Protein AF-D1AH88-F1 (afdb_monomer)

Structure (mmCIF, N/CA/C/O backbone):
data_AF-D1AH88-F1
#
_entry.id   AF-D1AH88-F1
#
loop_
_atom_site.group_PDB
_atom_site.id
_atom_site.type_symbol
_atom_site.label_atom_id
_atom_site.label_alt_id
_atom_site.label_comp_id
_atom_site.label_asym_id
_atom_site.label_entity_id
_atom_site.label_seq_id
_atom_site.pdbx_PDB_ins_code
_atom_site.Cartn_x
_atom_site.Cartn_y
_atom_site.Cartn_z
_atom_site.occupancy
_atom_site.B_iso_or_equiv
_atom_site.auth_seq_id
_atom_site.auth_comp_id
_atom_site.auth_asym_id
_atom_site.auth_atom_id
_atom_site.pdbx_PDB_model_num
ATOM 1 N N . MET A 1 1 ? 47.457 32.707 -20.378 1.00 56.56 1 MET A N 1
ATOM 2 C CA . MET A 1 1 ? 46.689 32.452 -19.133 1.00 56.56 1 MET A CA 1
ATOM 3 C C . MET A 1 1 ? 45.216 32.058 -19.358 1.00 56.56 1 MET A C 1
ATOM 5 O O . MET A 1 1 ? 44.507 31.865 -18.387 1.00 56.56 1 MET A O 1
ATOM 9 N N . ILE A 1 2 ? 44.752 31.847 -20.600 1.00 52.00 2 ILE A N 1
ATOM 10 C CA . ILE A 1 2 ? 43.319 31.635 -20.918 1.00 52.00 2 ILE A CA 1
ATOM 11 C C . ILE A 1 2 ? 42.890 30.149 -20.906 1.00 52.00 2 ILE A C 1
ATOM 13 O O . ILE A 1 2 ? 41.718 29.838 -20.728 1.00 52.00 2 ILE A O 1
ATOM 17 N N . LYS A 1 3 ? 43.829 29.196 -21.003 1.00 45.50 3 LYS A N 1
ATOM 18 C CA . LYS A 1 3 ? 43.497 27.759 -21.105 1.00 45.50 3 LYS A CA 1
ATOM 19 C C . LYS A 1 3 ? 43.036 27.104 -19.790 1.00 45.50 3 LYS A C 1
ATOM 21 O O . LYS A 1 3 ? 42.383 26.072 -19.842 1.00 45.50 3 LYS A O 1
ATOM 26 N N . LYS A 1 4 ? 43.324 27.700 -18.623 1.00 46.66 4 LYS A N 1
ATOM 27 C CA . LYS A 1 4 ? 42.855 27.184 -17.318 1.00 46.66 4 LYS A CA 1
ATOM 28 C C . LYS A 1 4 ? 41.434 27.645 -16.953 1.00 46.66 4 LYS A C 1
ATOM 30 O O . LYS A 1 4 ? 40.809 27.025 -16.103 1.00 46.66 4 LYS A O 1
ATOM 35 N N . LEU A 1 5 ? 40.910 28.686 -17.610 1.00 43.09 5 LEU A N 1
ATOM 36 C CA . LEU A 1 5 ? 39.592 29.259 -17.305 1.00 43.09 5 LEU A CA 1
ATOM 37 C C . LEU A 1 5 ? 38.434 28.437 -17.906 1.00 43.09 5 LEU A C 1
ATOM 39 O O . LEU A 1 5 ? 37.356 28.370 -17.329 1.00 43.09 5 LEU A O 1
ATOM 43 N N . LEU A 1 6 ? 38.677 27.743 -19.023 1.00 48.12 6 LEU A N 1
ATOM 44 C CA . LEU A 1 6 ? 37.662 26.926 -19.704 1.00 48.12 6 LEU A CA 1
ATOM 45 C C . LEU A 1 6 ? 37.353 25.604 -18.980 1.00 48.12 6 LEU A C 1
ATOM 47 O O . LEU A 1 6 ? 36.254 25.079 -19.114 1.00 48.12 6 LEU A O 1
ATOM 51 N N . ILE A 1 7 ? 38.284 25.094 -18.167 1.00 52.94 7 ILE A N 1
ATOM 52 C CA . ILE A 1 7 ? 38.078 23.859 -17.391 1.00 52.94 7 ILE A CA 1
ATOM 53 C C . ILE A 1 7 ? 37.187 24.126 -16.160 1.00 52.94 7 ILE A C 1
ATOM 55 O O . ILE A 1 7 ? 36.458 23.239 -15.727 1.00 52.94 7 ILE A O 1
ATOM 59 N N . LEU A 1 8 ? 37.165 25.361 -15.641 1.00 46.19 8 LEU A N 1
ATOM 60 C CA . LEU A 1 8 ? 36.336 25.734 -14.487 1.0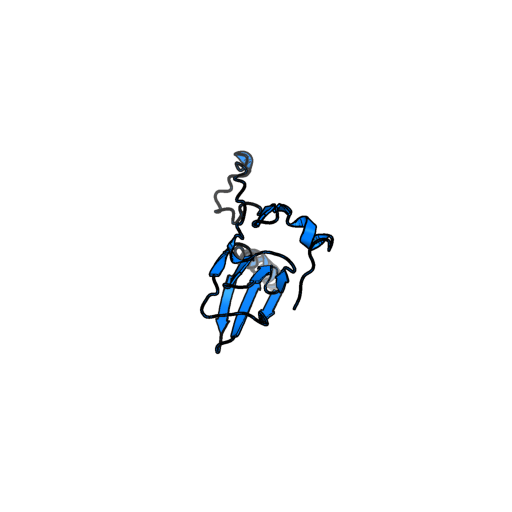0 46.19 8 LEU A CA 1
ATOM 61 C C . LEU A 1 8 ? 34.874 26.032 -14.877 1.00 46.19 8 LEU A C 1
ATOM 63 O O . LEU A 1 8 ? 33.961 25.742 -14.110 1.00 46.19 8 LEU A O 1
ATOM 67 N N . ALA A 1 9 ? 34.639 26.547 -16.090 1.00 47.88 9 ALA A N 1
ATOM 68 C CA . ALA A 1 9 ? 33.291 26.813 -16.604 1.00 47.88 9 ALA A CA 1
ATOM 69 C C . ALA A 1 9 ? 32.520 25.529 -16.972 1.00 47.88 9 ALA A C 1
ATOM 71 O O . ALA A 1 9 ? 31.297 25.490 -16.853 1.00 47.88 9 ALA A O 1
ATOM 72 N N . GLY A 1 10 ? 33.225 24.457 -17.358 1.00 46.75 10 GLY A N 1
ATOM 73 C CA . GLY A 1 10 ? 32.610 23.159 -17.665 1.00 46.75 10 GLY A CA 1
ATOM 74 C C . GLY A 1 10 ? 32.004 22.449 -16.447 1.00 46.75 10 GLY A C 1
ATOM 75 O O . GLY A 1 10 ? 31.021 21.729 -16.591 1.00 46.75 10 GLY A O 1
ATOM 76 N N . LEU A 1 11 ? 32.529 22.696 -15.241 1.00 49.88 11 LEU A N 1
ATOM 77 C CA . LEU A 1 11 ? 32.015 22.117 -13.990 1.00 49.88 11 LEU A CA 1
ATOM 78 C C . LEU A 1 11 ? 30.766 22.833 -13.447 1.00 49.88 11 LEU A C 1
ATOM 80 O O . LEU A 1 11 ? 30.032 22.251 -12.654 1.00 49.88 11 LEU A O 1
ATOM 84 N N . PHE A 1 12 ? 30.484 24.062 -13.892 1.00 50.28 12 PHE A N 1
ATOM 85 C CA . PHE A 1 12 ? 29.318 24.826 -13.431 1.00 50.28 12 PHE A CA 1
ATOM 86 C C . PHE A 1 12 ? 28.030 24.471 -14.197 1.00 50.28 12 PHE A C 1
ATOM 88 O O . PHE A 1 12 ? 26.930 24.604 -13.664 1.00 50.28 12 PHE A O 1
ATOM 95 N N . ILE A 1 13 ? 28.152 23.957 -15.429 1.00 51.09 13 ILE A N 1
ATOM 96 C CA . ILE A 1 13 ? 27.003 23.574 -16.272 1.00 51.09 13 ILE A CA 1
ATOM 97 C C . ILE A 1 13 ? 26.365 22.259 -15.791 1.00 51.09 13 ILE A C 1
ATOM 99 O O . ILE A 1 13 ? 25.149 22.096 -15.875 1.00 51.09 13 ILE A O 1
ATOM 103 N N . VAL A 1 14 ? 27.147 21.354 -15.191 1.00 49.47 14 VAL A N 1
ATOM 104 C CA . VAL A 1 14 ? 26.627 20.090 -14.630 1.00 49.47 14 VAL A CA 1
ATOM 105 C C . VAL A 1 14 ? 25.765 20.332 -13.378 1.00 49.47 14 VAL A C 1
ATOM 107 O O . VAL A 1 14 ? 24.912 19.515 -13.045 1.00 49.47 14 VAL A O 1
ATOM 110 N N . PHE A 1 15 ? 25.914 21.486 -12.720 1.00 47.47 15 PHE A N 1
ATOM 111 C CA . PHE A 1 15 ? 25.147 21.837 -11.520 1.00 47.47 15 PHE A CA 1
ATOM 112 C C . PHE A 1 15 ? 23.769 22.450 -11.822 1.00 47.47 15 PHE A C 1
ATOM 114 O O . PHE A 1 15 ? 22.897 22.440 -10.961 1.00 47.47 15 PHE A O 1
ATOM 121 N N . GLN A 1 16 ? 23.550 22.974 -13.033 1.00 49.25 16 GLN A N 1
ATOM 122 C CA . GLN A 1 16 ? 22.286 23.628 -13.411 1.00 49.25 16 GLN A CA 1
ATOM 123 C C . GLN A 1 16 ? 21.306 22.686 -14.130 1.00 49.25 16 GLN A C 1
ATOM 125 O O . GLN A 1 16 ? 20.110 22.952 -14.144 1.00 49.25 16 GLN A O 1
ATOM 130 N N . PHE A 1 17 ? 21.781 21.558 -14.669 1.00 45.53 17 PHE A N 1
ATOM 131 C CA . PHE A 1 17 ? 20.926 20.536 -15.296 1.00 45.53 17 PHE A CA 1
ATOM 132 C C . PHE A 1 17 ? 20.773 19.253 -14.462 1.00 45.53 17 PHE A C 1
ATOM 134 O O . PHE A 1 17 ? 20.024 18.361 -14.848 1.00 45.53 17 PHE A O 1
ATOM 141 N N . GLY A 1 18 ? 21.425 19.166 -13.294 1.00 48.03 18 GLY A N 1
ATOM 142 C CA . GLY A 1 18 ? 21.229 18.071 -12.333 1.00 48.03 18 GLY A CA 1
ATOM 143 C C . GLY A 1 18 ? 19.905 18.141 -11.560 1.00 48.03 18 GLY A C 1
ATOM 144 O O . GLY A 1 18 ? 19.496 17.158 -10.951 1.00 48.03 18 GLY A O 1
ATOM 145 N N . TYR A 1 19 ? 19.198 19.272 -11.620 1.00 47.75 19 TYR A N 1
ATOM 146 C CA . TYR A 1 19 ? 17.872 19.449 -11.017 1.00 47.75 19 TYR A CA 1
ATOM 147 C C . TYR A 1 19 ? 16.749 19.171 -12.023 1.00 47.75 19 TYR A C 1
ATOM 149 O O . TYR A 1 19 ? 15.768 19.899 -12.115 1.00 47.75 19 TYR A O 1
ATOM 157 N N . SER A 1 20 ? 16.897 18.106 -12.803 1.00 52.00 20 SER A N 1
ATOM 158 C CA . SER A 1 20 ? 15.812 17.514 -13.579 1.00 52.00 20 SER A CA 1
ATOM 159 C C . SER A 1 20 ? 15.600 16.105 -13.047 1.00 52.00 20 SER A C 1
ATOM 161 O O . SER A 1 20 ? 16.352 15.208 -13.409 1.00 52.00 20 SER A O 1
ATOM 163 N N . LEU A 1 21 ? 14.617 15.962 -12.160 1.00 45.38 21 LEU A N 1
ATOM 164 C CA . LEU A 1 21 ? 13.824 14.766 -11.831 1.00 45.38 21 LEU A CA 1
ATOM 165 C C . LEU A 1 21 ? 12.905 15.211 -10.679 1.00 45.38 21 LEU A C 1
ATOM 167 O O . LEU A 1 21 ? 13.113 14.906 -9.511 1.00 45.38 21 LEU A O 1
ATOM 171 N N . SER A 1 22 ? 12.025 16.185 -10.927 1.00 49.34 22 SER A N 1
ATOM 172 C CA . SER A 1 22 ? 10.604 15.886 -11.146 1.00 49.34 22 SER A CA 1
ATOM 173 C C . SER A 1 22 ? 10.180 14.665 -10.330 1.00 49.34 22 SER A C 1
ATOM 175 O O . SER A 1 22 ? 10.401 13.535 -10.754 1.00 49.34 22 SER A O 1
ATOM 177 N N . CYS A 1 23 ? 9.658 14.912 -9.134 1.00 53.69 23 CYS A N 1
ATOM 178 C CA . CYS A 1 23 ? 8.725 14.055 -8.412 1.00 53.69 23 CYS A CA 1
ATOM 179 C C . CYS A 1 23 ? 8.546 12.667 -9.037 1.00 53.69 23 CYS A C 1
ATOM 181 O O . CYS A 1 23 ? 7.759 12.506 -9.970 1.00 53.69 23 CYS A O 1
ATOM 183 N N . ILE A 1 24 ? 9.311 11.678 -8.573 1.00 57.97 24 ILE A N 1
ATOM 184 C CA . ILE A 1 24 ? 9.124 10.309 -9.046 1.00 57.97 24 ILE A CA 1
ATOM 185 C C . ILE A 1 24 ? 7.797 9.843 -8.450 1.00 57.97 24 ILE A C 1
ATOM 187 O O . ILE A 1 24 ? 7.743 9.402 -7.301 1.00 57.97 24 ILE A O 1
ATOM 191 N N . ALA A 1 25 ? 6.718 10.020 -9.213 1.00 70.06 25 ALA A N 1
ATOM 192 C CA . ALA A 1 25 ? 5.425 9.453 -8.889 1.00 70.06 25 ALA A CA 1
ATOM 193 C C . ALA A 1 25 ? 5.610 7.945 -8.722 1.00 70.06 25 ALA A C 1
ATOM 195 O O . ALA A 1 25 ? 6.321 7.300 -9.497 1.00 70.06 25 ALA A O 1
ATOM 196 N N . SER A 1 26 ? 5.022 7.409 -7.661 1.00 84.44 26 SER A N 1
ATOM 197 C CA . SER A 1 26 ? 4.986 5.969 -7.456 1.00 84.44 26 SER A CA 1
ATOM 198 C C . SER A 1 26 ? 3.841 5.413 -8.289 1.00 84.44 26 SER A C 1
ATOM 200 O O . SER A 1 26 ? 2.756 5.982 -8.244 1.00 84.44 26 SER A O 1
ATOM 202 N N . TYR A 1 27 ? 4.078 4.359 -9.061 1.00 90.25 27 TYR A N 1
ATOM 203 C CA . TYR A 1 27 ? 3.066 3.791 -9.949 1.00 90.25 27 TYR A CA 1
ATOM 204 C C . TYR A 1 27 ? 3.194 2.276 -10.055 1.00 90.25 27 TYR A C 1
ATOM 206 O O . TYR A 1 27 ? 4.281 1.701 -9.891 1.00 90.25 27 TYR A O 1
ATOM 214 N N . TYR A 1 28 ? 2.076 1.641 -10.388 1.00 94.81 28 TYR A N 1
ATOM 215 C CA . TYR A 1 28 ? 2.035 0.247 -10.796 1.00 94.81 28 TYR A CA 1
ATOM 216 C C . TYR A 1 28 ? 1.971 0.134 -12.324 1.00 94.81 28 TYR A C 1
ATOM 218 O O . TYR A 1 28 ? 1.356 0.945 -13.010 1.00 94.81 28 TYR A O 1
ATOM 226 N N . ARG A 1 29 ? 2.633 -0.877 -12.892 1.00 95.50 29 ARG A N 1
ATOM 227 C CA . ARG A 1 29 ? 2.515 -1.205 -14.322 1.00 95.50 29 ARG A CA 1
ATOM 228 C C . ARG A 1 29 ? 2.664 -2.694 -14.576 1.00 95.50 29 ARG A C 1
ATOM 230 O O . ARG A 1 29 ? 3.448 -3.361 -13.904 1.00 95.50 29 ARG A O 1
ATOM 237 N N . VAL A 1 30 ? 1.973 -3.196 -15.591 1.00 97.44 30 VAL A N 1
ATOM 238 C CA . VAL A 1 30 ? 2.157 -4.564 -16.083 1.00 97.44 30 VAL A CA 1
ATOM 239 C C . VAL A 1 30 ? 3.217 -4.556 -17.182 1.00 97.44 30 VAL A C 1
ATOM 241 O O . VAL A 1 30 ? 3.115 -3.800 -18.145 1.00 97.44 30 VAL A O 1
ATOM 244 N N . VAL A 1 31 ? 4.249 -5.384 -17.030 1.00 96.81 31 VAL A N 1
ATOM 245 C CA . VAL A 1 31 ? 5.301 -5.606 -18.034 1.00 96.81 31 VAL A CA 1
ATOM 246 C C . VAL A 1 31 ? 5.421 -7.107 -18.238 1.00 96.81 31 VAL A C 1
ATOM 248 O O . VAL A 1 31 ? 5.652 -7.827 -17.270 1.00 96.81 31 VAL A O 1
ATOM 251 N N . ASP A 1 32 ? 5.221 -7.573 -19.470 1.00 96.56 32 ASP A N 1
ATOM 252 C CA . ASP A 1 32 ? 5.256 -8.998 -19.833 1.00 96.56 32 ASP A CA 1
ATOM 253 C C . ASP A 1 32 ? 4.351 -9.872 -18.946 1.00 96.56 32 ASP A C 1
ATOM 255 O O . ASP A 1 32 ? 4.738 -10.937 -18.472 1.00 96.56 32 ASP A O 1
ATOM 259 N N . GLY A 1 33 ? 3.138 -9.382 -18.665 1.00 97.19 33 GLY A N 1
ATOM 260 C CA . GLY A 1 33 ? 2.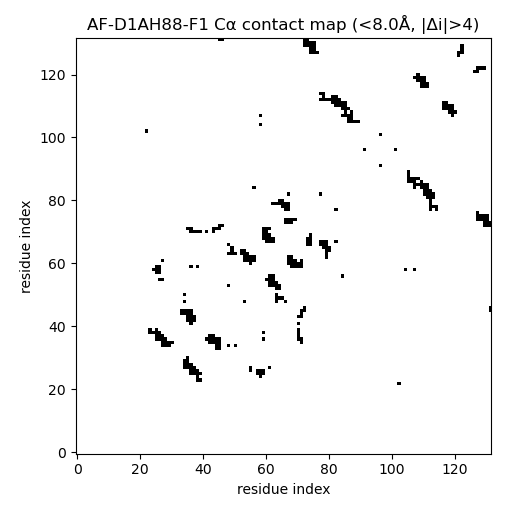164 -10.073 -17.813 1.00 97.19 33 GLY A CA 1
ATOM 261 C C . GLY A 1 33 ? 2.489 -10.045 -16.316 1.00 97.19 33 GLY A C 1
ATOM 262 O O . GLY A 1 33 ? 1.781 -10.669 -15.533 1.00 97.19 33 GLY A O 1
ATOM 263 N N . VAL A 1 34 ? 3.528 -9.318 -15.895 1.00 97.81 34 VAL A N 1
ATOM 264 C CA . VAL A 1 34 ? 3.937 -9.203 -14.491 1.00 97.81 34 VAL A CA 1
ATOM 265 C C . VAL A 1 34 ? 3.655 -7.799 -13.973 1.00 97.81 34 VAL A C 1
ATOM 267 O O . VAL A 1 34 ? 4.176 -6.816 -14.506 1.00 97.81 34 VAL A O 1
ATOM 270 N N . LEU A 1 35 ? 2.874 -7.695 -12.896 1.00 98.06 35 LEU A N 1
ATOM 271 C CA . LEU A 1 35 ? 2.652 -6.425 -12.212 1.00 98.06 35 LEU A CA 1
ATOM 272 C C . LEU A 1 35 ? 3.907 -5.994 -11.439 1.00 98.06 35 LEU A C 1
ATOM 274 O O . LEU A 1 35 ? 4.487 -6.762 -10.664 1.00 98.06 35 LEU A O 1
ATOM 278 N N . ARG A 1 36 ? 4.319 -4.742 -11.639 1.00 97.50 36 ARG A N 1
ATOM 279 C CA . ARG A 1 36 ? 5.478 -4.128 -10.991 1.00 97.50 36 ARG A CA 1
ATOM 280 C C . ARG A 1 36 ? 5.118 -2.810 -10.335 1.00 97.50 36 ARG A C 1
ATOM 282 O O . ARG A 1 36 ? 4.503 -1.960 -10.969 1.00 97.50 36 ARG A O 1
ATOM 289 N N . TYR A 1 37 ? 5.593 -2.625 -9.111 1.00 95.88 37 TYR A N 1
ATOM 290 C CA . TYR A 1 37 ? 5.600 -1.346 -8.413 1.00 95.88 37 TYR A CA 1
ATOM 291 C C . TYR A 1 37 ? 6.916 -0.612 -8.682 1.00 95.88 37 TYR A C 1
ATOM 293 O O . TYR A 1 37 ? 7.983 -1.216 -8.564 1.00 95.88 37 TYR A O 1
ATOM 301 N N . THR A 1 38 ? 6.863 0.677 -9.021 1.00 91.88 38 THR A N 1
ATOM 302 C CA . THR A 1 38 ? 8.037 1.560 -9.110 1.00 91.88 38 THR A CA 1
ATOM 303 C C . THR A 1 38 ? 7.773 2.840 -8.331 1.00 91.88 38 THR A C 1
ATOM 305 O O . THR A 1 38 ? 6.817 3.544 -8.624 1.00 91.88 38 THR A O 1
ATOM 308 N N . GLY A 1 39 ? 8.622 3.161 -7.357 1.00 87.69 39 GLY A N 1
ATOM 309 C CA . GLY A 1 39 ? 8.467 4.353 -6.521 1.00 87.69 39 GLY A CA 1
ATOM 310 C C . GLY A 1 39 ? 9.297 4.274 -5.243 1.00 87.69 39 GLY A C 1
ATOM 311 O O . GLY A 1 39 ? 9.750 3.196 -4.866 1.00 87.69 39 GLY A O 1
ATOM 312 N N . ALA A 1 40 ? 9.541 5.409 -4.582 1.00 81.19 40 ALA A N 1
ATOM 313 C CA . ALA A 1 40 ? 10.349 5.487 -3.353 1.00 81.19 40 ALA A CA 1
ATOM 314 C C . ALA A 1 40 ? 11.731 4.787 -3.441 1.00 81.19 40 ALA A C 1
ATOM 316 O O . ALA A 1 40 ? 12.197 4.176 -2.482 1.00 81.19 40 ALA A O 1
ATOM 317 N N . GLY A 1 41 ? 12.379 4.834 -4.613 1.00 84.19 41 GLY A N 1
ATOM 318 C CA . GLY A 1 41 ? 13.661 4.157 -4.859 1.00 84.19 41 GLY A CA 1
ATOM 319 C C . GLY A 1 41 ? 13.566 2.632 -5.010 1.00 84.19 41 GLY A C 1
ATOM 320 O O . GLY A 1 41 ? 14.590 1.956 -5.026 1.00 84.19 41 GLY A O 1
ATOM 321 N N . GLN A 1 42 ? 12.357 2.082 -5.124 1.00 86.69 42 GLN A N 1
ATOM 322 C CA . GLN A 1 42 ? 12.100 0.651 -5.241 1.00 86.69 42 GLN A CA 1
ATOM 323 C C . GLN A 1 42 ? 11.518 0.304 -6.613 1.00 86.69 42 GLN A C 1
ATOM 325 O O . GLN A 1 42 ? 10.761 1.076 -7.200 1.00 86.69 42 GLN A O 1
ATOM 330 N N . ASN A 1 43 ? 11.854 -0.892 -7.098 1.00 93.06 43 ASN A N 1
ATOM 331 C CA . ASN A 1 43 ? 11.220 -1.541 -8.241 1.00 93.06 43 ASN A CA 1
ATOM 332 C C . ASN A 1 43 ? 10.965 -3.003 -7.864 1.00 93.06 43 ASN A C 1
ATOM 334 O O . ASN A 1 43 ? 11.914 -3.764 -7.668 1.00 93.06 43 ASN A O 1
ATOM 338 N N . ARG A 1 44 ? 9.698 -3.376 -7.688 1.00 94.69 44 ARG A N 1
ATOM 339 C CA . ARG A 1 44 ? 9.299 -4.663 -7.105 1.00 94.69 44 ARG A CA 1
ATOM 340 C C . ARG A 1 44 ? 8.317 -5.383 -8.004 1.00 94.69 44 ARG A C 1
ATOM 342 O O . ARG A 1 44 ? 7.410 -4.763 -8.546 1.00 94.69 44 ARG A O 1
ATOM 349 N N . VAL A 1 45 ? 8.492 -6.695 -8.136 1.00 97.44 45 VAL A N 1
ATOM 350 C CA . VAL A 1 45 ? 7.432 -7.573 -8.643 1.00 97.44 45 VAL A CA 1
ATOM 351 C C . VAL A 1 45 ? 6.402 -7.724 -7.536 1.00 97.44 45 VAL A C 1
ATOM 353 O O . VAL A 1 45 ? 6.771 -8.066 -6.416 1.00 97.44 45 VAL A O 1
ATOM 356 N N . VAL A 1 46 ? 5.135 -7.480 -7.853 1.00 97.75 46 VAL A N 1
ATOM 357 C CA . VAL A 1 46 ? 4.031 -7.717 -6.923 1.00 97.75 46 VAL A CA 1
ATOM 358 C C . VAL A 1 46 ? 3.664 -9.195 -7.014 1.00 97.75 46 VAL A C 1
ATOM 360 O O . VAL A 1 46 ? 3.245 -9.657 -8.077 1.00 97.75 46 VAL A O 1
ATOM 363 N N . LYS A 1 47 ? 3.871 -9.968 -5.944 1.00 97.06 47 LYS A N 1
ATOM 364 C CA . LYS A 1 47 ? 3.564 -11.406 -5.958 1.00 97.06 47 LYS A CA 1
ATOM 365 C C . LYS A 1 47 ? 2.114 -11.661 -5.556 1.00 97.06 47 LYS A C 1
ATOM 367 O O . LYS A 1 47 ? 1.481 -10.860 -4.866 1.00 97.06 47 LYS A O 1
ATOM 372 N N . ASN A 1 48 ? 1.613 -12.833 -5.957 1.00 96.31 48 ASN A N 1
ATOM 373 C CA . ASN A 1 48 ? 0.298 -13.355 -5.570 1.00 96.31 48 ASN A CA 1
ATOM 374 C C . ASN A 1 48 ? -0.868 -12.389 -5.845 1.00 96.31 48 ASN A C 1
ATOM 376 O O . ASN A 1 48 ? -1.819 -12.342 -5.065 1.00 96.31 48 ASN A O 1
ATOM 380 N N . VAL A 1 49 ? -0.749 -11.597 -6.910 1.00 97.75 49 VAL A N 1
ATOM 381 C CA . VAL A 1 49 ? -1.718 -10.573 -7.291 1.00 97.75 49 VAL A CA 1
ATOM 382 C C . VAL A 1 49 ? -2.669 -11.087 -8.356 1.00 97.75 49 VAL A C 1
ATOM 384 O O . VAL A 1 49 ? -2.255 -11.743 -9.314 1.00 97.75 49 VAL A O 1
ATOM 387 N N . ASP A 1 50 ? -3.945 -10.770 -8.188 1.00 98.31 50 ASP A N 1
ATOM 388 C CA . ASP A 1 50 ? -4.954 -10.920 -9.227 1.00 98.31 50 ASP A CA 1
ATOM 389 C C . ASP A 1 50 ? -4.922 -9.682 -10.136 1.00 98.31 50 ASP A C 1
ATOM 391 O O . ASP A 1 50 ? -5.585 -8.677 -9.879 1.00 98.31 50 ASP A O 1
ATOM 395 N N . ILE A 1 51 ? -4.100 -9.753 -11.190 1.00 98.06 51 ILE A N 1
ATOM 396 C CA . ILE A 1 51 ? -3.846 -8.639 -12.119 1.00 98.06 51 ILE A CA 1
ATOM 397 C C . ILE A 1 51 ? -5.133 -8.154 -12.797 1.00 98.06 51 ILE A C 1
ATOM 3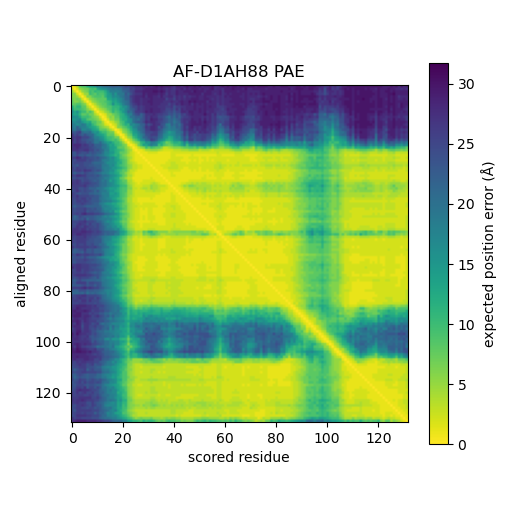99 O O . ILE A 1 51 ? -5.266 -6.959 -13.044 1.00 98.06 51 ILE A O 1
ATOM 403 N N . GLU A 1 52 ? -6.081 -9.049 -13.084 1.00 98.12 52 GLU A N 1
ATOM 404 C CA . GLU A 1 52 ? -7.325 -8.699 -13.785 1.00 98.12 52 GLU A CA 1
ATOM 405 C C . GLU A 1 52 ? -8.214 -7.766 -12.960 1.00 98.12 52 GLU A C 1
ATOM 407 O O . GLU A 1 52 ? -8.988 -6.992 -13.518 1.00 98.12 52 GLU A O 1
ATOM 412 N N . THR A 1 53 ? -8.096 -7.835 -11.633 1.00 98.38 53 THR A N 1
ATOM 413 C CA . THR A 1 53 ? -8.874 -7.009 -10.697 1.00 98.38 53 THR A CA 1
ATOM 414 C C . THR A 1 53 ? -8.033 -5.973 -9.968 1.00 98.38 53 THR A C 1
ATOM 416 O O . THR A 1 53 ? -8.512 -5.368 -9.011 1.00 98.38 53 THR A O 1
ATOM 419 N N . PHE A 1 54 ? -6.780 -5.786 -10.386 1.00 98.38 54 PHE A N 1
ATOM 420 C CA . PHE A 1 54 ? -5.880 -4.856 -9.729 1.00 98.38 54 PHE A CA 1
ATOM 421 C C . PHE A 1 54 ? -6.260 -3.400 -10.033 1.00 98.38 54 PHE A C 1
ATOM 423 O O . PHE A 1 54 ? -6.416 -3.001 -11.186 1.00 98.38 54 PHE A O 1
ATOM 430 N N . GLU A 1 55 ? -6.333 -2.598 -8.980 1.00 96.94 55 GLU A N 1
ATOM 431 C CA . GLU A 1 55 ? -6.598 -1.167 -8.984 1.00 96.94 55 GLU A CA 1
ATOM 432 C C . GLU A 1 55 ? -5.388 -0.439 -8.375 1.00 96.94 55 GLU A C 1
ATOM 434 O O . GLU A 1 55 ? -4.975 -0.730 -7.247 1.00 96.94 55 GLU A O 1
ATOM 439 N N . ASP A 1 56 ? -4.822 0.516 -9.116 1.00 93.88 56 ASP A N 1
ATOM 440 C CA . ASP A 1 56 ? -3.851 1.479 -8.583 1.00 93.88 56 ASP A CA 1
ATOM 441 C C . ASP A 1 56 ? -4.620 2.562 -7.808 1.00 93.88 56 ASP A C 1
ATOM 443 O O . ASP A 1 56 ? -5.515 3.199 -8.364 1.00 93.88 56 ASP A O 1
ATOM 447 N N . LEU A 1 57 ? -4.320 2.722 -6.516 1.00 89.19 57 LEU A N 1
ATOM 448 C CA . LEU A 1 57 ? -5.037 3.613 -5.593 1.00 89.19 57 LEU A CA 1
ATOM 449 C C . LEU A 1 57 ? -4.218 4.864 -5.229 1.00 89.19 57 LEU A C 1
ATOM 451 O O . LEU A 1 57 ? -4.519 5.522 -4.232 1.00 89.19 57 LEU A O 1
ATOM 455 N N . ASP A 1 58 ? -3.200 5.178 -6.038 1.00 77.12 58 ASP A N 1
ATOM 456 C CA . ASP A 1 58 ? -2.218 6.251 -5.865 1.00 77.12 58 ASP A CA 1
ATOM 457 C C . ASP A 1 58 ? -1.216 6.060 -4.707 1.00 77.12 58 ASP A C 1
ATOM 459 O O . ASP A 1 58 ? -1.389 5.282 -3.766 1.00 77.12 58 ASP A O 1
ATOM 463 N N . TRP A 1 59 ? -0.118 6.829 -4.775 1.00 78.06 59 TRP A N 1
ATOM 464 C CA . TRP A 1 59 ? 0.832 7.067 -3.674 1.00 78.06 59 TRP A CA 1
ATOM 465 C C . TRP A 1 59 ? 1.351 5.805 -2.973 1.00 78.06 59 TRP A C 1
ATOM 467 O O . TRP A 1 59 ? 1.618 5.808 -1.772 1.00 78.06 59 TRP A O 1
ATOM 477 N N . ALA A 1 60 ? 1.554 4.758 -3.773 1.00 88.69 60 ALA A N 1
ATOM 478 C CA . ALA A 1 60 ? 2.035 3.427 -3.411 1.00 88.69 60 ALA A CA 1
ATOM 479 C C . ALA A 1 60 ? 1.009 2.417 -2.893 1.00 88.69 60 ALA A C 1
ATOM 481 O O . ALA A 1 60 ? 1.390 1.252 -2.709 1.00 88.69 60 ALA A O 1
ATOM 482 N N . PHE A 1 61 ? -0.254 2.801 -2.721 1.00 93.62 61 PHE A N 1
ATOM 483 C CA . PHE A 1 61 ? -1.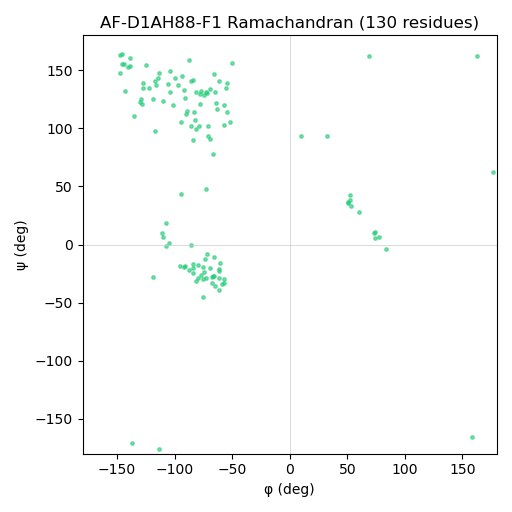318 1.837 -2.481 1.00 93.62 61 PHE A CA 1
ATOM 484 C C . PHE A 1 61 ? -1.833 1.255 -3.793 1.00 93.62 61 PHE A C 1
ATOM 486 O O . PHE A 1 61 ? -1.971 1.937 -4.800 1.00 93.62 61 PHE A O 1
ATOM 493 N N . GLY A 1 62 ? -2.131 -0.033 -3.764 1.00 95.81 62 GLY A N 1
ATOM 494 C CA . GLY A 1 62 ? -2.911 -0.701 -4.793 1.00 95.81 62 GLY A CA 1
ATOM 495 C C . GLY A 1 62 ? -3.711 -1.817 -4.150 1.00 95.81 62 GLY A C 1
ATOM 496 O O . GLY A 1 62 ? -3.417 -2.219 -3.023 1.00 95.81 62 GLY A O 1
ATOM 497 N N . LYS A 1 63 ? -4.728 -2.332 -4.824 1.00 98.00 63 LYS A N 1
ATOM 498 C CA . LYS A 1 63 ? -5.479 -3.490 -4.329 1.00 98.00 63 LYS A CA 1
ATOM 499 C C . LYS A 1 63 ? -5.897 -4.388 -5.471 1.00 98.00 63 LYS A C 1
ATOM 501 O O . LYS A 1 63 ? -6.053 -3.922 -6.585 1.00 98.00 63 LYS A O 1
ATOM 506 N N . ASP A 1 64 ? -6.118 -5.654 -5.173 1.00 98.62 64 ASP A N 1
ATOM 507 C CA . ASP A 1 64 ? -6.941 -6.521 -6.009 1.00 98.62 64 ASP A CA 1
ATOM 508 C C . ASP A 1 64 ? -8.208 -6.920 -5.232 1.00 98.62 64 ASP A C 1
ATOM 510 O O . ASP A 1 64 ? -8.441 -6.459 -4.109 1.00 98.62 64 ASP A O 1
ATOM 514 N N . LYS A 1 65 ? -9.051 -7.789 -5.797 1.00 98.12 65 LYS A N 1
ATOM 515 C CA . LYS A 1 65 ? -10.296 -8.222 -5.132 1.00 98.12 65 LYS A CA 1
ATOM 516 C C . LYS A 1 65 ? -10.097 -8.931 -3.777 1.00 98.12 65 LYS A C 1
ATOM 518 O O . LYS A 1 65 ? -11.068 -9.112 -3.037 1.00 98.12 65 LYS A O 1
ATOM 523 N N . ASN A 1 66 ? -8.878 -9.378 -3.471 1.00 98.00 66 ASN A N 1
ATOM 524 C CA . ASN A 1 66 ? -8.522 -10.191 -2.308 1.00 98.00 66 ASN A CA 1
ATOM 525 C C . ASN A 1 66 ? -7.517 -9.517 -1.359 1.00 98.00 66 ASN A C 1
ATOM 527 O O . ASN A 1 66 ? -7.498 -9.863 -0.178 1.00 98.00 66 ASN A O 1
ATOM 531 N N . ARG A 1 67 ? -6.650 -8.627 -1.854 1.00 98.25 67 ARG A N 1
ATOM 532 C CA . ARG A 1 67 ? -5.457 -8.131 -1.149 1.00 98.25 67 ARG A CA 1
ATOM 533 C C . ARG A 1 67 ? -5.257 -6.636 -1.341 1.00 98.25 67 ARG A C 1
ATOM 535 O O . ARG A 1 67 ? -5.643 -6.065 -2.355 1.00 98.25 67 ARG A O 1
ATOM 542 N N . VAL A 1 68 ? -4.593 -6.022 -0.368 1.00 98.12 68 VAL A N 1
ATOM 543 C CA . VAL A 1 68 ? -4.153 -4.625 -0.425 1.00 98.12 68 VAL A CA 1
ATOM 544 C C . VAL A 1 68 ? -2.638 -4.597 -0.387 1.00 98.12 68 VAL A C 1
ATOM 546 O O . VAL A 1 68 ? -2.015 -5.305 0.400 1.00 98.12 68 VAL A O 1
ATOM 549 N N . TYR A 1 69 ? -2.047 -3.761 -1.224 1.00 97.44 69 TYR A N 1
ATOM 550 C CA . TYR A 1 69 ? -0.617 -3.643 -1.420 1.00 97.44 69 TYR A CA 1
ATOM 551 C C . TYR A 1 69 ? -0.127 -2.256 -1.021 1.00 97.44 69 TYR A C 1
ATOM 553 O O . TYR A 1 69 ? -0.758 -1.249 -1.332 1.00 97.44 69 TYR A O 1
ATOM 561 N N . TYR A 1 70 ? 1.037 -2.213 -0.381 1.00 95.19 70 TYR A N 1
ATOM 562 C CA . TYR A 1 70 ? 1.791 -1.000 -0.103 1.00 95.19 70 TYR A CA 1
ATOM 563 C C . TYR A 1 70 ? 3.236 -1.175 -0.570 1.00 95.19 70 TYR A C 1
ATOM 565 O O . TYR A 1 70 ? 3.912 -2.135 -0.188 1.00 95.19 70 TYR A O 1
ATOM 573 N N . LEU A 1 71 ? 3.717 -0.260 -1.420 1.00 93.88 71 LEU A N 1
ATOM 574 C CA . LEU A 1 71 ? 5.041 -0.349 -2.058 1.00 93.88 71 LEU A CA 1
ATOM 575 C C . LEU A 1 71 ? 5.263 -1.708 -2.760 1.00 93.88 71 LEU A C 1
ATOM 577 O O . LEU A 1 71 ? 6.344 -2.301 -2.672 1.00 93.88 71 LEU A O 1
ATOM 581 N N . GLY A 1 72 ? 4.213 -2.242 -3.391 1.00 95.62 72 GLY A N 1
ATOM 582 C CA . GLY A 1 72 ? 4.229 -3.540 -4.067 1.00 95.62 72 GLY A CA 1
ATOM 583 C C . GLY A 1 72 ? 4.255 -4.779 -3.169 1.00 95.62 72 GLY A C 1
ATOM 584 O O . GLY A 1 72 ? 4.450 -5.869 -3.694 1.00 95.62 72 GLY A O 1
ATOM 585 N N . GLN A 1 73 ? 4.065 -4.643 -1.853 1.00 97.00 73 GLN A N 1
ATOM 586 C CA . GLN A 1 73 ? 3.984 -5.767 -0.909 1.00 97.00 73 GLN A CA 1
ATOM 587 C C . GLN A 1 73 ? 2.591 -5.862 -0.296 1.00 97.00 73 GLN A C 1
ATOM 589 O O . GLN A 1 73 ? 1.982 -4.837 -0.002 1.00 97.00 73 GLN A O 1
ATOM 594 N N . ASN A 1 74 ? 2.105 -7.076 -0.061 1.00 97.75 74 ASN A N 1
ATOM 595 C CA . ASN A 1 74 ? 0.790 -7.313 0.528 1.00 97.75 74 ASN A CA 1
ATOM 596 C C . ASN A 1 74 ? 0.764 -6.889 2.008 1.00 97.75 74 ASN A C 1
ATOM 598 O O . ASN A 1 74 ? 1.656 -7.260 2.768 1.00 97.75 74 ASN A O 1
ATOM 602 N N . ILE A 1 75 ? -0.267 -6.158 2.431 1.00 97.75 75 ILE A N 1
ATOM 603 C CA . ILE A 1 75 ? -0.517 -5.816 3.836 1.00 97.75 75 ILE A CA 1
ATOM 604 C C . ILE A 1 75 ? -1.376 -6.924 4.448 1.00 97.75 75 ILE A C 1
ATOM 606 O O . ILE A 1 75 ? -2.528 -7.126 4.060 1.00 97.75 75 ILE A O 1
ATOM 610 N N . LYS A 1 76 ? -0.832 -7.657 5.421 1.00 96.38 76 LYS A N 1
ATOM 611 C CA . LYS A 1 76 ? -1.560 -8.765 6.049 1.00 96.38 76 LYS A CA 1
ATOM 612 C C . LYS A 1 76 ? -2.773 -8.273 6.836 1.00 96.38 76 LYS A C 1
ATOM 614 O O . LYS A 1 76 ? -2.723 -7.242 7.50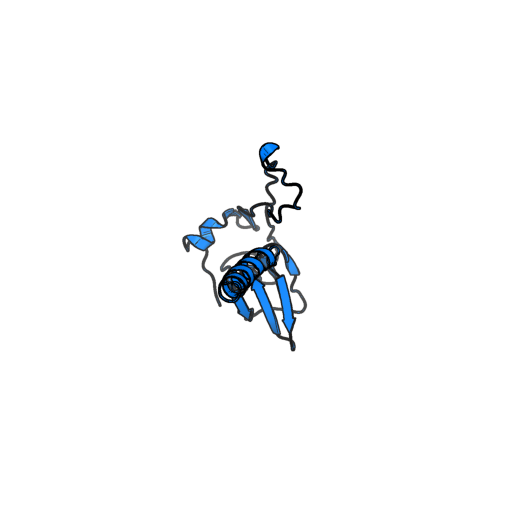1 1.00 96.38 76 LYS A O 1
ATOM 619 N N . ASN A 1 77 ? -3.814 -9.106 6.845 1.00 95.19 77 ASN A N 1
ATOM 620 C CA . ASN A 1 77 ? -5.024 -8.939 7.655 1.00 95.19 77 ASN A CA 1
ATOM 621 C C . ASN A 1 77 ? -5.816 -7.650 7.374 1.00 95.19 77 ASN A C 1
ATOM 623 O O . ASN A 1 77 ? -6.511 -7.167 8.263 1.00 95.19 77 ASN A O 1
ATOM 627 N N . ILE A 1 78 ? -5.733 -7.124 6.148 1.00 97.81 78 ILE A N 1
ATOM 628 C CA . ILE A 1 78 ? -6.577 -6.026 5.667 1.00 97.81 78 ILE A CA 1
ATOM 629 C C . ILE A 1 78 ? -7.655 -6.578 4.735 1.00 97.81 78 ILE A C 1
ATOM 631 O O . ILE A 1 78 ? -7.372 -7.349 3.817 1.00 97.81 78 ILE A O 1
ATOM 635 N N . ASP A 1 79 ? -8.905 -6.183 4.965 1.00 98.25 79 ASP A N 1
ATOM 636 C CA . ASP A 1 79 ? -10.026 -6.539 4.102 1.00 98.25 79 ASP A CA 1
ATOM 637 C C . ASP A 1 79 ? -10.047 -5.657 2.843 1.00 98.25 79 ASP A C 1
ATOM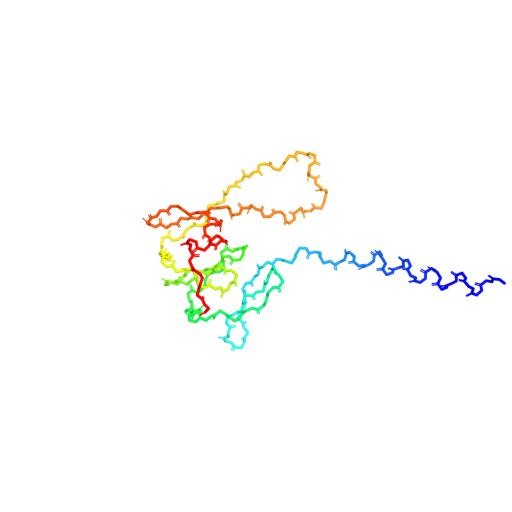 639 O O . ASP A 1 79 ? -10.496 -4.514 2.862 1.00 98.25 79 ASP A O 1
ATOM 643 N N . ALA A 1 80 ? -9.586 -6.210 1.717 1.00 98.00 80 ALA A N 1
ATOM 644 C CA . ALA A 1 80 ? -9.500 -5.488 0.443 1.00 98.00 80 ALA A CA 1
ATOM 645 C C . ALA A 1 80 ? -10.856 -5.001 -0.097 1.00 98.00 80 ALA A C 1
ATOM 647 O O . ALA A 1 80 ? -10.930 -3.973 -0.772 1.00 98.00 80 ALA A O 1
ATOM 648 N N . LYS A 1 81 ? -11.944 -5.714 0.220 1.00 97.81 81 LYS A N 1
ATOM 649 C CA . LYS A 1 81 ? -13.293 -5.393 -0.272 1.00 97.81 81 LYS A CA 1
ATOM 650 C C . LYS A 1 81 ? -13.822 -4.084 0.302 1.00 97.81 81 LYS A C 1
ATOM 652 O O . LYS A 1 81 ? -14.565 -3.384 -0.375 1.00 97.81 81 LYS A O 1
ATOM 657 N N . THR A 1 82 ? -13.453 -3.776 1.541 1.00 98.00 82 THR A N 1
ATOM 658 C CA . THR A 1 82 ? -13.891 -2.574 2.265 1.00 98.00 82 THR A CA 1
ATOM 659 C C . THR A 1 82 ? -12.769 -1.560 2.470 1.00 98.00 82 THR A C 1
ATOM 661 O O . THR A 1 82 ? -12.970 -0.560 3.156 1.00 98.00 82 THR A O 1
ATOM 664 N N . PHE A 1 83 ? -11.602 -1.807 1.868 1.00 97.69 83 PHE A N 1
ATOM 665 C CA . PHE A 1 83 ? -10.437 -0.945 1.977 1.00 97.69 83 PHE A CA 1
ATOM 666 C C . PHE A 1 83 ? -10.679 0.432 1.353 1.00 97.69 83 PHE A C 1
ATOM 668 O O . PHE A 1 83 ? -11.096 0.542 0.195 1.00 97.69 83 PHE A O 1
ATOM 675 N N . GLU A 1 84 ? -10.334 1.472 2.107 1.00 94.56 84 GLU A N 1
ATOM 676 C CA . GLU A 1 84 ? -10.411 2.866 1.683 1.00 94.56 84 GLU A CA 1
ATOM 677 C C . GLU A 1 84 ? -9.222 3.660 2.241 1.00 94.56 84 GLU A C 1
ATOM 679 O O . GLU A 1 84 ? -8.912 3.611 3.437 1.00 94.56 84 GLU A O 1
ATOM 684 N N . VAL A 1 85 ? -8.574 4.429 1.367 1.00 92.19 85 VAL A N 1
ATOM 685 C CA . VAL A 1 85 ? -7.567 5.425 1.740 1.00 92.19 85 VAL A CA 1
ATOM 686 C C . VAL A 1 85 ? -8.265 6.666 2.294 1.00 92.19 85 VAL A C 1
ATOM 688 O O . VAL A 1 85 ? -9.189 7.194 1.680 1.00 92.19 85 VAL A O 1
ATOM 691 N N . ILE A 1 86 ? -7.805 7.173 3.440 1.00 90.56 86 ILE A N 1
ATOM 692 C CA . ILE A 1 86 ? -8.346 8.401 4.026 1.00 90.56 86 ILE A CA 1
ATOM 693 C C . ILE A 1 86 ? -7.483 9.578 3.569 1.00 90.56 86 ILE A C 1
ATOM 695 O O . ILE A 1 86 ? -6.368 9.783 4.053 1.00 90.56 86 ILE A O 1
ATOM 699 N N . HIS A 1 87 ? -8.014 10.372 2.641 1.00 82.50 87 HIS A N 1
ATOM 700 C CA . HIS A 1 87 ? -7.365 11.593 2.172 1.00 82.50 87 HIS A CA 1
ATOM 701 C C . HIS A 1 87 ? -7.634 12.745 3.149 1.00 82.50 87 HIS A C 1
ATOM 703 O O . HIS A 1 87 ? -8.689 13.377 3.117 1.00 82.50 87 HIS A O 1
ATOM 709 N N . GLU A 1 88 ? -6.671 13.044 4.021 1.00 74.94 88 GLU A N 1
ATOM 710 C CA . GLU A 1 88 ? -6.719 14.254 4.842 1.00 74.94 88 GLU A CA 1
ATOM 711 C C . GLU A 1 88 ? -6.194 15.446 4.026 1.00 74.94 88 GLU A C 1
ATOM 713 O O . GLU A 1 88 ? -4.994 15.575 3.775 1.00 74.94 88 GLU A O 1
ATOM 718 N N . TYR A 1 89 ? -7.090 16.343 3.603 1.00 70.25 89 TYR A N 1
ATOM 719 C CA . TYR A 1 89 ? -6.678 17.617 3.017 1.00 70.25 89 TYR A CA 1
ATOM 720 C C . TYR A 1 89 ? -6.092 18.506 4.117 1.00 70.25 89 TYR A C 1
ATOM 722 O O . TYR A 1 89 ? -6.820 19.110 4.907 1.00 70.25 89 TYR A O 1
ATOM 730 N N . LYS A 1 90 ? -4.762 18.593 4.172 1.00 69.50 90 LYS A N 1
ATOM 731 C CA . LYS A 1 90 ? -4.074 19.590 4.993 1.00 69.50 90 LYS A CA 1
ATOM 732 C C . LYS A 1 90 ? -3.873 20.835 4.129 1.00 69.50 90 LYS A C 1
ATOM 734 O O . LYS A 1 90 ? -3.124 20.755 3.154 1.00 69.50 90 LYS A O 1
ATOM 739 N N . PRO A 1 91 ? -4.539 21.969 4.429 1.00 66.00 91 PRO A N 1
ATOM 740 C CA . PRO A 1 91 ? -4.327 23.190 3.668 1.00 66.00 91 PRO A CA 1
ATOM 741 C C . PRO A 1 91 ? -2.844 23.549 3.726 1.00 66.00 91 PRO A C 1
ATOM 743 O O . PRO A 1 91 ? -2.277 23.728 4.804 1.00 66.00 91 PRO A O 1
ATOM 746 N N . ILE A 1 92 ? -2.213 23.611 2.555 1.00 66.50 92 ILE A N 1
ATOM 747 C CA . ILE A 1 92 ? -0.815 24.012 2.434 1.00 66.50 92 ILE A CA 1
ATOM 748 C C . ILE A 1 92 ? -0.736 25.472 2.902 1.00 66.50 92 ILE A C 1
ATOM 750 O O . ILE A 1 92 ? -1.442 26.312 2.329 1.00 66.50 92 ILE A O 1
ATOM 754 N N . PRO A 1 93 ? 0.072 25.800 3.932 1.00 68.62 93 PRO A N 1
ATOM 755 C CA . PRO A 1 93 ? 0.227 27.177 4.371 1.00 68.62 93 PRO A CA 1
ATOM 756 C C . PRO A 1 93 ? 0.641 28.061 3.197 1.00 68.62 93 PRO A C 1
ATOM 758 O O . PRO A 1 93 ? 1.468 27.667 2.377 1.00 68.62 93 PRO A O 1
ATOM 761 N N . GLU A 1 94 ? 0.072 29.259 3.108 1.00 65.88 94 GLU A N 1
ATOM 762 C CA . GLU A 1 94 ? 0.202 30.122 1.928 1.00 65.88 94 GLU A CA 1
ATOM 763 C C . GLU A 1 94 ? 1.660 30.455 1.570 1.00 65.88 94 GLU A C 1
ATOM 765 O O . GLU A 1 94 ? 2.001 30.555 0.396 1.00 65.88 94 GLU A O 1
ATOM 770 N N . PHE A 1 95 ? 2.548 30.501 2.566 1.00 64.50 95 PHE A N 1
ATOM 771 C CA . PHE A 1 95 ? 3.988 30.716 2.387 1.00 64.50 95 PHE A CA 1
ATOM 772 C C . PHE A 1 95 ? 4.748 29.517 1.776 1.00 64.50 95 PHE A C 1
ATOM 774 O O . PHE A 1 95 ? 5.919 29.658 1.435 1.00 64.50 95 PHE A O 1
ATOM 781 N N . ILE A 1 96 ? 4.104 28.352 1.625 1.00 63.69 96 ILE A N 1
ATOM 782 C CA . ILE A 1 96 ? 4.629 27.151 0.943 1.00 63.69 96 ILE A CA 1
ATOM 783 C C . ILE A 1 96 ? 3.980 26.974 -0.444 1.00 63.69 96 ILE A C 1
ATOM 785 O O . ILE A 1 96 ? 4.316 26.028 -1.155 1.00 63.69 96 ILE A O 1
ATOM 789 N N . LYS A 1 97 ? 3.087 27.878 -0.892 1.00 61.97 97 LYS A N 1
ATOM 790 C CA . LYS A 1 97 ? 2.610 27.900 -2.289 1.00 61.97 97 LYS A CA 1
ATOM 791 C C . LYS A 1 97 ? 3.769 28.283 -3.216 1.00 61.97 97 LYS A C 1
ATOM 793 O O . LYS A 1 97 ? 3.906 29.421 -3.653 1.00 61.97 97 LYS A O 1
ATOM 798 N N . SER A 1 98 ? 4.639 27.319 -3.482 1.00 56.69 98 SER A N 1
ATOM 799 C CA . SER A 1 98 ? 5.642 27.407 -4.528 1.00 56.69 98 SER A CA 1
ATOM 800 C C . SER A 1 98 ? 4.919 27.561 -5.872 1.00 56.69 98 SER A C 1
ATOM 802 O O . SER A 1 98 ? 3.896 26.909 -6.082 1.00 56.69 98 SER A O 1
ATOM 804 N N . PRO A 1 99 ? 5.424 28.387 -6.805 1.00 59.06 99 PRO A N 1
ATOM 805 C CA . PRO A 1 99 ? 4.912 28.436 -8.177 1.00 59.06 99 PRO A CA 1
ATOM 806 C C . PRO A 1 99 ? 5.164 27.126 -8.944 1.00 59.06 99 PRO A C 1
ATOM 808 O O . PRO A 1 99 ? 4.632 26.929 -10.033 1.00 59.06 99 PRO A O 1
ATOM 811 N N . VAL A 1 100 ? 5.972 26.224 -8.379 1.00 55.72 100 VAL A N 1
ATOM 812 C CA . VAL A 1 100 ? 6.089 24.839 -8.829 1.00 55.72 100 VAL A CA 1
ATOM 813 C C . VAL A 1 100 ? 4.875 24.081 -8.288 1.00 55.72 100 VAL A C 1
ATOM 815 O O . VAL A 1 100 ? 4.656 24.165 -7.078 1.00 55.72 100 VAL A O 1
ATOM 818 N N . PRO A 1 101 ? 4.116 23.319 -9.107 1.00 53.44 101 PRO A N 1
ATOM 819 C CA . PRO A 1 101 ? 3.145 22.368 -8.582 1.00 53.44 101 PRO A CA 1
ATOM 820 C C . PRO A 1 101 ? 3.892 21.497 -7.578 1.00 53.44 101 PRO A C 1
ATOM 822 O O . PRO A 1 101 ? 4.761 20.709 -7.958 1.00 53.44 101 PRO A O 1
ATOM 825 N N . THR A 1 102 ? 3.661 21.709 -6.284 1.00 53.09 102 THR A N 1
ATOM 826 C CA . THR A 1 102 ? 4.258 20.841 -5.288 1.00 53.09 102 THR A CA 1
ATOM 827 C C . THR A 1 102 ? 3.648 19.486 -5.572 1.00 53.09 102 THR A C 1
ATOM 829 O O . THR A 1 102 ? 2.441 19.291 -5.470 1.00 53.09 102 THR A O 1
ATOM 832 N N . CYS A 1 103 ? 4.478 18.521 -5.943 1.00 57.12 103 CYS A N 1
ATOM 833 C CA . CYS A 1 103 ? 4.088 17.120 -5.917 1.00 57.12 103 CYS A CA 1
ATOM 834 C C . CYS A 1 103 ? 4.034 16.659 -4.456 1.00 57.12 103 CYS A C 1
ATOM 836 O O . CYS A 1 103 ? 4.677 15.687 -4.073 1.00 57.12 103 CYS A O 1
ATOM 838 N N . GLY A 1 104 ? 3.371 17.454 -3.619 1.00 53.16 104 GLY A N 1
ATOM 839 C CA . GLY A 1 104 ? 3.090 17.170 -2.236 1.00 53.16 104 GLY A CA 1
ATOM 840 C C . GLY A 1 104 ? 1.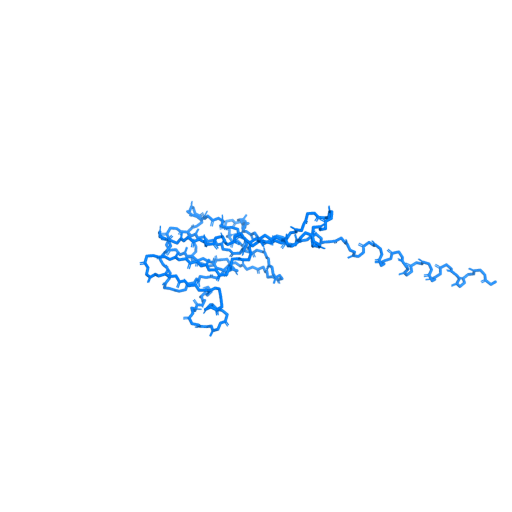812 16.351 -2.237 1.00 53.16 104 GLY A C 1
ATOM 841 O O . GLY A 1 104 ? 0.754 16.942 -2.453 1.00 53.16 104 GLY A O 1
ATOM 842 N N . PRO A 1 105 ? 1.884 15.024 -2.063 1.00 53.03 105 PRO A N 1
ATOM 843 C CA . PRO A 1 105 ? 0.690 14.223 -1.858 1.00 53.03 105 PRO A CA 1
ATOM 844 C C . PRO A 1 105 ? -0.198 14.817 -0.760 1.00 53.03 105 PRO A C 1
ATOM 846 O O . PRO A 1 105 ? 0.329 15.422 0.180 1.00 53.03 105 PRO A O 1
ATOM 849 N N . PRO A 1 106 ? -1.513 14.535 -0.752 1.00 56.34 106 PRO A N 1
ATOM 850 C CA . PRO A 1 106 ? -2.152 14.334 0.539 1.00 56.34 106 PRO A CA 1
ATOM 851 C C . PRO A 1 106 ? -1.342 13.251 1.258 1.00 56.34 106 PRO A C 1
ATOM 853 O O . PRO A 1 106 ? -1.269 12.124 0.774 1.00 56.34 106 PRO A O 1
ATOM 856 N N . ASN A 1 107 ? -0.671 13.591 2.362 1.00 67.06 107 ASN A N 1
ATOM 857 C CA . ASN A 1 107 ? -0.007 12.589 3.187 1.00 67.06 107 ASN A CA 1
ATOM 858 C C . ASN A 1 107 ? -1.077 11.573 3.601 1.00 67.06 107 ASN A C 1
ATOM 860 O O . ASN A 1 107 ? -1.906 11.870 4.463 1.00 67.06 107 ASN A O 1
ATOM 864 N N . ILE A 1 108 ? -1.094 10.403 2.954 1.00 78.44 108 ILE A N 1
ATOM 865 C CA . ILE A 1 108 ? -1.956 9.299 3.362 1.00 78.44 108 ILE A CA 1
ATOM 866 C C . ILE A 1 108 ? -1.390 8.806 4.686 1.00 78.44 108 ILE A C 1
ATOM 868 O O . ILE A 1 108 ? -0.482 7.982 4.748 1.00 78.44 108 ILE A O 1
ATOM 872 N N . GLU A 1 109 ? -1.899 9.385 5.763 1.00 86.81 109 GLU A N 1
ATOM 873 C CA . GLU A 1 109 ? -1.523 9.023 7.123 1.00 86.81 109 GLU A CA 1
ATOM 874 C C . GLU A 1 109 ? -2.390 7.876 7.632 1.00 86.81 109 GLU A C 1
ATOM 876 O O . GLU A 1 109 ? -1.974 7.161 8.544 1.00 86.81 109 GLU A O 1
ATOM 881 N N . LYS A 1 110 ? -3.578 7.684 7.043 1.00 92.69 110 LYS A N 1
ATOM 882 C CA . LYS A 1 110 ? -4.579 6.724 7.501 1.00 92.69 110 LYS A CA 1
ATOM 883 C C . LYS A 1 110 ? -5.284 6.016 6.354 1.00 92.69 110 LYS A C 1
ATOM 885 O O . LYS A 1 110 ? -5.477 6.560 5.270 1.00 92.69 110 LYS A O 1
ATOM 890 N N . PHE A 1 111 ? -5.735 4.812 6.651 1.00 94.69 111 PHE A N 1
ATOM 891 C CA . PHE A 1 111 ? -6.623 4.016 5.816 1.00 94.69 111 PHE A CA 1
ATOM 892 C C . PHE A 1 111 ? -7.545 3.208 6.724 1.00 94.69 111 PHE A C 1
ATOM 894 O O . PHE A 1 111 ? -7.300 3.089 7.925 1.00 94.69 111 PHE A O 1
ATOM 901 N N . LYS A 1 112 ? -8.625 2.672 6.176 1.00 96.62 112 LYS A N 1
ATOM 902 C CA . LYS A 1 112 ? -9.583 1.865 6.934 1.00 96.62 112 LYS A CA 1
ATOM 903 C C . LYS A 1 112 ? -10.035 0.659 6.131 1.00 96.62 112 LYS A C 1
ATOM 905 O O . LYS A 1 112 ? -9.940 0.645 4.906 1.00 96.62 112 LYS A O 1
ATOM 910 N N . ASP A 1 113 ? -10.554 -0.319 6.848 1.00 97.88 113 ASP A N 1
ATOM 911 C CA . ASP A 1 113 ? -11.363 -1.408 6.322 1.00 97.88 113 ASP A CA 1
ATOM 912 C C . ASP A 1 113 ? -12.558 -1.643 7.272 1.00 97.88 113 ASP A C 1
ATOM 914 O O . ASP A 1 113 ? -12.809 -0.861 8.195 1.00 97.88 113 ASP A O 1
ATOM 918 N N . LYS A 1 114 ? -13.317 -2.724 7.076 1.00 97.88 114 LYS A N 1
ATOM 919 C CA . LYS A 1 114 ? -14.433 -3.095 7.965 1.00 97.88 114 LYS A CA 1
ATOM 920 C C . LYS A 1 114 ? -14.024 -3.390 9.417 1.00 97.88 114 LYS A C 1
ATOM 922 O O . LYS A 1 114 ? -14.889 -3.398 10.289 1.00 97.88 114 LYS A O 1
ATOM 927 N N . ASN A 1 115 ? -12.755 -3.708 9.668 1.00 97.50 115 ASN A N 1
ATOM 928 C CA . ASN A 1 115 ? -12.229 -4.091 10.976 1.00 97.50 115 ASN A CA 1
ATOM 929 C C . ASN A 1 115 ? -11.705 -2.879 11.758 1.00 97.50 115 ASN A C 1
ATOM 931 O O . ASN A 1 115 ? -11.582 -2.955 12.982 1.00 97.50 115 ASN A O 1
ATOM 935 N N . GLY A 1 116 ? -11.420 -1.760 11.087 1.00 97.12 116 GLY A N 1
ATOM 936 C CA 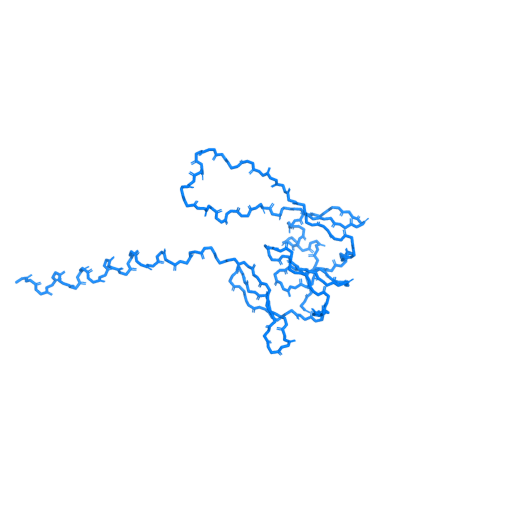. GLY A 1 116 ? -11.108 -0.503 11.752 1.00 97.12 116 GLY A CA 1
ATOM 937 C C . GLY A 1 116 ? -10.324 0.486 10.900 1.00 97.12 116 GLY A C 1
ATOM 938 O O . GLY A 1 116 ? -10.201 0.356 9.685 1.00 97.12 116 GLY A O 1
ATOM 939 N N . THR A 1 117 ? -9.786 1.495 11.580 1.00 97.56 117 THR A N 1
ATOM 940 C CA . THR A 1 117 ? -8.898 2.506 11.001 1.00 97.56 117 THR A CA 1
ATOM 941 C C . THR A 1 117 ? -7.469 2.241 11.451 1.00 97.56 117 THR A C 1
ATOM 943 O O . THR A 1 117 ? -7.214 1.968 12.625 1.00 97.56 117 THR A O 1
ATOM 946 N N . TYR A 1 118 ? -6.539 2.383 10.519 1.00 96.31 118 TYR A N 1
ATOM 947 C CA . TYR A 1 118 ? -5.118 2.140 10.691 1.00 96.31 118 TYR A CA 1
ATOM 948 C C . TYR A 1 118 ? -4.336 3.379 10.295 1.00 96.31 118 TYR A C 1
ATOM 950 O O . TYR A 1 118 ? -4.776 4.183 9.470 1.00 96.31 118 TYR A O 1
ATOM 958 N N . GLU A 1 119 ? -3.150 3.509 10.868 1.00 94.38 119 GLU A N 1
ATOM 959 C CA . GLU A 1 119 ? -2.207 4.544 10.475 1.00 94.38 119 GLU A CA 1
ATOM 960 C C . GLU A 1 119 ? -1.092 3.949 9.617 1.00 94.38 119 GLU A C 1
ATOM 962 O O . GLU A 1 119 ? -0.666 2.818 9.834 1.00 94.38 119 GLU A O 1
ATOM 967 N N . LEU A 1 120 ? -0.531 4.728 8.694 1.00 90.94 120 LEU A N 1
ATOM 968 C CA . LEU A 1 120 ? 0.616 4.290 7.895 1.00 90.94 120 LEU A CA 1
ATOM 969 C C . LEU A 1 120 ? 1.806 3.875 8.781 1.00 90.94 120 LEU A C 1
ATOM 971 O O . LEU A 1 120 ? 2.532 2.929 8.466 1.00 90.94 120 LEU A O 1
ATOM 975 N N . LYS A 1 121 ? 1.970 4.537 9.936 1.00 92.38 121 LYS A N 1
ATOM 976 C CA . LYS A 1 121 ? 2.994 4.190 10.931 1.00 92.38 121 LYS A CA 1
ATOM 977 C C . LYS A 1 121 ? 2.821 2.778 11.498 1.00 92.38 121 LYS A C 1
ATOM 979 O O . LYS A 1 121 ? 3.808 2.212 11.951 1.00 92.38 121 LYS A O 1
ATOM 984 N N . ASP A 1 122 ? 1.615 2.203 11.444 1.00 95.56 122 ASP A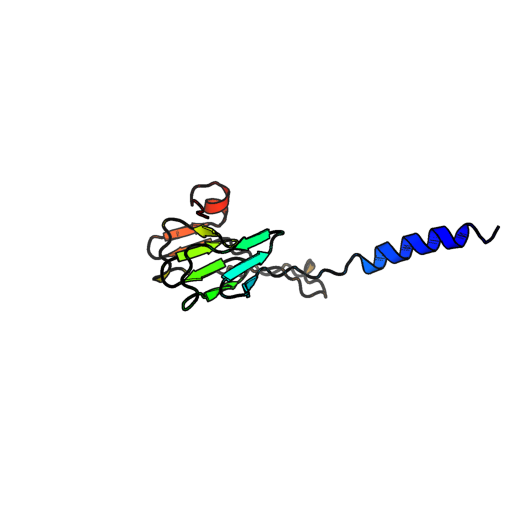 N 1
ATOM 985 C CA . ASP A 1 122 ? 1.364 0.823 11.868 1.00 95.56 122 ASP A CA 1
ATOM 986 C C . ASP A 1 122 ? 2.060 -0.188 10.944 1.00 95.56 122 ASP A C 1
ATOM 988 O O . ASP A 1 122 ? 2.435 -1.268 11.382 1.00 95.56 122 ASP A O 1
ATOM 992 N N . ILE A 1 123 ? 2.300 0.157 9.676 1.00 93.56 123 ILE A N 1
ATOM 993 C CA . ILE A 1 123 ? 3.143 -0.651 8.783 1.00 93.56 123 ILE A CA 1
ATOM 994 C C . ILE A 1 123 ? 4.621 -0.452 9.144 1.00 93.56 123 ILE A C 1
ATOM 996 O O . ILE A 1 123 ? 5.383 -1.407 9.265 1.00 93.56 123 ILE A O 1
ATOM 1000 N N . GLN A 1 124 ? 5.033 0.802 9.351 1.00 88.75 124 GLN A N 1
ATOM 1001 C CA . GLN A 1 124 ? 6.430 1.172 9.614 1.00 88.75 124 GLN A CA 1
ATOM 1002 C C . GLN A 1 124 ? 6.962 0.605 10.937 1.00 88.75 124 GLN A C 1
ATOM 1004 O O . GLN A 1 124 ? 8.128 0.230 11.024 1.00 88.75 124 GLN A O 1
ATOM 1009 N N . ASN A 1 125 ? 6.112 0.538 11.962 1.00 93.38 125 ASN A N 1
ATOM 1010 C CA . ASN A 1 125 ? 6.447 -0.029 13.267 1.00 93.38 125 ASN A CA 1
ATOM 1011 C C . ASN A 1 125 ? 6.243 -1.557 13.332 1.00 93.38 125 ASN A C 1
ATOM 1013 O O . ASN A 1 125 ? 6.496 -2.156 14.376 1.00 93.38 125 ASN A O 1
ATOM 1017 N N . GLY A 1 126 ? 5.786 -2.185 12.242 1.00 91.94 126 GLY A N 1
ATOM 1018 C CA . GLY A 1 126 ? 5.576 -3.629 12.142 1.00 91.94 126 GLY A CA 1
ATOM 1019 C C . GLY A 1 126 ? 4.307 -4.165 12.813 1.00 91.94 126 GLY A C 1
ATOM 1020 O O . GLY A 1 126 ? 4.122 -5.383 12.849 1.00 91.94 126 GLY A O 1
ATOM 1021 N N . LYS A 1 127 ? 3.415 -3.306 13.327 1.00 94.25 127 LYS A N 1
ATOM 1022 C CA . LYS A 1 127 ? 2.094 -3.716 13.840 1.00 94.25 127 LYS A CA 1
ATOM 1023 C C . LYS A 1 127 ? 1.238 -4.343 12.735 1.00 94.25 127 LYS A C 1
ATOM 1025 O O . LYS A 1 127 ? 0.553 -5.333 12.978 1.00 94.25 127 LYS A O 1
ATOM 1030 N N . LEU A 1 128 ? 1.299 -3.789 11.527 1.00 95.25 128 LEU A N 1
ATOM 1031 C CA . LEU A 1 128 ? 0.799 -4.391 10.298 1.00 95.25 128 LEU A CA 1
ATOM 1032 C C . LEU A 1 128 ? 1.977 -4.963 9.516 1.00 95.25 128 LEU A C 1
ATOM 1034 O O . LEU A 1 128 ? 2.908 -4.253 9.140 1.00 95.25 128 LEU A O 1
ATOM 1038 N N . GLN A 1 129 ? 1.933 -6.270 9.283 1.00 95.88 129 GLN A N 1
ATOM 1039 C CA . GLN A 1 129 ? 3.015 -6.990 8.624 1.00 95.88 129 GLN A CA 1
ATOM 1040 C C . GLN A 1 129 ? 2.870 -6.922 7.106 1.00 95.88 129 GLN A C 1
ATOM 1042 O O . GLN A 1 129 ? 1.768 -7.072 6.574 1.00 95.88 129 GLN A O 1
ATOM 1047 N N . LEU A 1 130 ? 4.000 -6.763 6.421 1.00 95.50 130 LEU A N 1
ATOM 1048 C CA . LEU A 1 130 ? 4.084 -6.893 4.973 1.00 95.50 130 LEU A CA 1
ATOM 1049 C C . LEU A 1 130 ? 4.489 -8.319 4.595 1.00 95.50 130 LEU A C 1
ATOM 1051 O O . LEU A 1 130 ? 5.265 -8.968 5.298 1.00 95.50 130 LEU A O 1
ATOM 1055 N N . GLU A 1 131 ? 3.954 -8.796 3.482 1.00 93.44 131 GLU A N 1
ATOM 1056 C CA . GLU A 1 131 ? 4.314 -10.065 2.863 1.00 93.44 131 GLU A CA 1
ATOM 1057 C C . GLU A 1 131 ? 4.784 -9.818 1.434 1.00 93.44 131 GLU A C 1
ATOM 1059 O O . GLU A 1 131 ? 4.157 -9.049 0.697 1.00 93.44 131 GLU A O 1
ATOM 1064 N N . GLU A 1 132 ? 5.891 -10.464 1.064 1.00 79.88 132 GLU A N 1
ATOM 1065 C CA . GLU A 1 132 ? 6.390 -10.434 -0.310 1.00 79.88 132 GLU A CA 1
ATOM 1066 C C . GLU A 1 132 ? 5.560 -11.273 -1.276 1.00 79.88 132 GLU A C 1
ATOM 1068 O O . GLU A 1 132 ? 5.215 -12.436 -0.965 1.00 79.88 132 GLU A O 1
#

Organism: Sebaldella termitidis (strain ATCC 33386 / NCTC 11300) (NCBI:txid526218)

Nearest PDB structures (foldseek):
  8hl5-assembly1_AL6P  TM=5.535E-01  e=9.949E+00  Sulfolobus acidocaldarius DSM 639
  8v8i-assembly1_B  TM=3.420E-01  e=7.922E+00  Homo sapiens

Secondary structure (DSSP, 8-state):
--TTHHHHHHHHHTTTSS--------EEEEETTEEEEEETTEEEE--S--GGG-EE-STTEEE-SS-EEETTEEETT--TTT-EEE----PPPGGG--SS---------EEEETTEEEEHHHHHTTSSPEE-

Foldseek 3Di:
DVVVVVVVVVVVVCVVPVPPDDDPWWDWDADPNWIWTDDPPDIDTQPPDPPVQKADPGPQWIAGCQFIGGSSWTWPPARRPFKDQDQDDDPDPPVPPDVPPPPDGSPSQWMDGPVGIDGPVCDVVCVTPTHD

Solvent-accessible surface area (backbone atoms only — not comparable to full-atom values): 8080 Å² total; per-residue (Å²): 133,69,81,70,57,60,64,59,57,60,64,56,57,61,66,71,64,66,82,70,72,74,76,75,69,37,48,74,47,75,56,96,92,40,46,30,26,38,35,93,96,41,77,34,72,39,59,98,64,53,71,94,54,53,42,81,66,54,87,38,36,30,32,24,80,72,40,31,27,51,77,35,23,38,44,59,96,50,52,32,82,54,52,43,79,44,78,52,86,71,82,75,56,77,93,69,68,56,96,56,85,70,85,66,68,65,66,63,51,35,35,33,32,87,91,46,79,48,47,50,63,36,48,77,74,53,78,36,44,76,43,117

Radius of gyration: 20.56 Å; Cα contacts (8 Å, |Δi|>4): 198; chains: 1; bounding box: 61×46×35 Å

pLDDT: mean 80.86, std 19.45, range [43.09, 98.62]

Sequence (132 aa):
MIKKLLILAGLFIVFQFGYSLSCIASYYRVVDGVLRYTGAGQNRVVKNVDIETFEDLDWAFGKDKNRVYYLGQNIKNIDAKTFEVIHEYKPIPEFIKSPVPTCGPPNIEKFKDKNGTYELKDIQNGKLQLEE

InterPro domains:
  IPR027375 DKNYY family [PF13644] (42-119)

Mean predicted aligned error: 10.77 Å